Protein AF-A0A9E4BKA6-F1 (afdb_monomer)

Radius of gyration: 15.51 Å; Cα contacts (8 Å, |Δi|>4): 307; chains: 1; bounding box: 35×38×40 Å

Solvent-accessible surface area (backbone atoms only — not comparable to full-atom values): 8370 Å² total; per-residue (Å²): 122,67,51,77,68,40,37,79,37,43,42,48,46,83,58,62,92,55,32,40,30,39,43,33,28,74,32,67,24,52,89,60,26,30,25,51,30,33,34,47,57,47,51,61,54,77,58,71,52,42,75,38,55,30,84,50,47,52,63,56,46,42,73,40,71,58,45,33,52,74,69,38,87,82,57,87,73,65,67,55,42,62,74,48,73,49,56,46,82,33,98,77,62,41,76,38,61,32,34,40,42,66,54,57,44,44,60,76,41,77,47,82,39,58,31,46,32,37,30,30,47,41,55,58,78,54,97,66,78,70,43,68,49,74,51,76,48,65,42,73,95,42,55,77,62,63,73,69,126

Foldseek 3Di:
DWFDKWFQWKQALVLDQFKKKKKFFPAFQDVLQFAKKWKPQQSVAPNPSHIDARVCSLVVVCVWPVSVQCPDPPNPDNVVLQVDKDWTAHPVRGITIIGIHGDGDGGPDMDIDRSSIIITIHDGPDPDDGGMDMDMGGDPVCVVVGPPD

Nearest PDB structures (foldseek):
  7eyw-assembly1_B  TM=7.445E-01  e=1.905E-03  Aspergillus sp.
  7eys-assembly2_A  TM=7.136E-01  e=2.142E-03  Aspergillus sp.
  7eyu-assembly1_A  TM=6.992E-01  e=2.272E-03  Aspergillus sp.
  7eyr-assembly1_D-2  TM=7.038E-01  e=3.854E-03  Aspergillus sp.
  6npb-assembly1_A  TM=4.174E-01  e=1.652E-01  Leisingera caerulea

Secondary str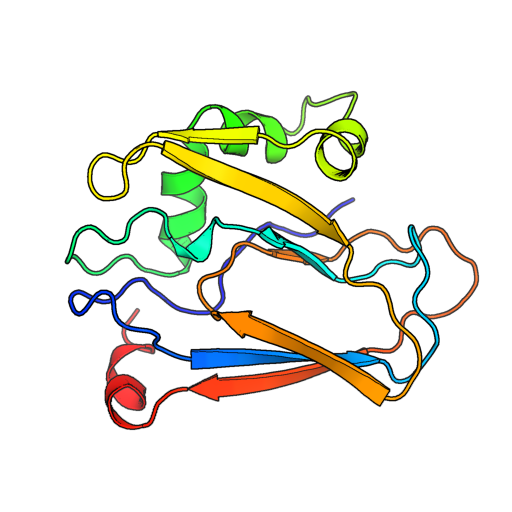ucture (DSSP, 8-state):
-PPPPB-SS-B-TT-S--EEEEEEESS-B-TTB-PEEEEETGGGTT-SSS-B-HHHHHHHHTTSHHHHHHT-TT-S--THHHHS-EEEEETTTEEEEEEEEE--B-TT-EEEEETTS-EEEPPB-SSS---EEEEEEE-GGGHHHHT--

Sequence (149 aa):
MVGPWHVDLPRLPSNCLVGIQVFTFLSDVVAGGGGTLVVAGSHRLLNNGSRVRSKDIRKRLRRLPYFRELMSKESVDRERFLIEPGSAQDPDAGEVPLRVVELCGRPGDVYLTDMRLLHTLAPNATDEPRIMLTHRFVIEEFADSVWIE

Mean predicted aligned error: 3.57 Å

Structure (mmCIF, N/CA/C/O backbone):
data_AF-A0A9E4BKA6-F1
#
_entry.id   AF-A0A9E4BKA6-F1
#
loop_
_atom_site.group_PDB
_atom_site.id
_atom_site.type_symbol
_atom_site.label_atom_id
_atom_site.label_alt_id
_atom_site.label_comp_id
_atom_site.label_asym_id
_atom_site.label_entity_id
_atom_site.label_seq_id
_atom_site.pdbx_PDB_ins_code
_atom_site.Cartn_x
_atom_site.Cartn_y
_atom_site.Cartn_z
_atom_site.occupancy
_atom_site.B_iso_or_equiv
_atom_site.auth_seq_id
_atom_site.auth_comp_id
_atom_site.auth_asym_id
_atom_site.auth_atom_id
_atom_site.pdbx_PDB_model_num
ATOM 1 N N . MET A 1 1 ? 1.200 7.558 16.843 1.00 48.38 1 MET A N 1
ATOM 2 C CA . MET A 1 1 ? 2.265 7.712 15.821 1.00 48.38 1 MET A CA 1
ATOM 3 C C . MET A 1 1 ? 2.010 6.670 14.741 1.00 48.38 1 MET A C 1
ATOM 5 O O . MET A 1 1 ? 1.816 5.521 15.104 1.00 48.38 1 MET A O 1
ATOM 9 N N . VAL A 1 2 ? 1.945 7.049 13.462 1.00 61.94 2 VAL A N 1
ATOM 10 C CA . VAL A 1 2 ? 1.796 6.082 12.355 1.00 61.94 2 VAL A CA 1
ATOM 11 C C . VAL A 1 2 ? 3.116 5.317 12.188 1.00 61.94 2 VAL A C 1
ATOM 13 O O . VAL A 1 2 ? 4.184 5.921 12.333 1.00 61.94 2 VAL A O 1
ATOM 16 N N . GLY A 1 3 ? 3.065 4.014 11.898 1.00 68.38 3 GLY A N 1
ATOM 17 C CA . GLY A 1 3 ? 4.268 3.220 11.617 1.00 68.38 3 GLY A CA 1
ATOM 18 C C . GLY A 1 3 ? 5.067 3.750 10.410 1.00 68.38 3 GLY A C 1
ATOM 19 O O . GLY A 1 3 ? 4.583 4.602 9.650 1.00 68.38 3 GLY A O 1
ATOM 20 N N . PRO A 1 4 ? 6.306 3.279 10.179 1.00 88.56 4 PRO A N 1
ATOM 21 C CA . PRO A 1 4 ? 7.059 3.681 9.000 1.00 88.56 4 PRO A CA 1
ATOM 22 C C . PRO A 1 4 ? 6.407 3.130 7.721 1.00 88.56 4 PRO A C 1
ATOM 24 O O . PRO A 1 4 ? 6.287 1.921 7.543 1.00 88.56 4 PRO A O 1
ATOM 27 N N . TRP A 1 5 ? 6.048 4.027 6.799 1.00 95.50 5 TRP A N 1
ATOM 28 C CA . TRP A 1 5 ? 5.638 3.660 5.440 1.00 95.50 5 TRP A CA 1
ATOM 29 C C . TRP A 1 5 ? 6.696 2.793 4.753 1.00 95.50 5 TRP A C 1
ATOM 31 O O . TRP A 1 5 ? 7.869 3.178 4.717 1.00 95.50 5 TRP A O 1
ATOM 41 N N . HIS A 1 6 ? 6.282 1.664 4.187 1.00 96.62 6 HIS A N 1
ATOM 42 C CA . HIS A 1 6 ? 7.163 0.725 3.497 1.00 96.62 6 HIS A CA 1
ATOM 43 C C . HIS A 1 6 ? 6.417 -0.055 2.407 1.00 96.62 6 HIS A C 1
ATOM 45 O O . HIS A 1 6 ? 5.214 0.108 2.210 1.00 96.62 6 HIS A O 1
ATOM 51 N N . VAL A 1 7 ? 7.176 -0.855 1.666 1.00 96.69 7 VAL A N 1
ATOM 52 C CA . VAL A 1 7 ? 6.688 -1.876 0.736 1.00 96.69 7 VAL A CA 1
ATOM 53 C C . VAL A 1 7 ? 7.365 -3.188 1.112 1.00 96.69 7 VAL A C 1
ATOM 55 O O . VAL A 1 7 ? 8.487 -3.156 1.624 1.00 96.69 7 VAL A O 1
ATOM 58 N N . ASP A 1 8 ? 6.720 -4.318 0.844 1.00 95.12 8 ASP A N 1
ATOM 59 C CA . ASP A 1 8 ? 7.275 -5.622 1.214 1.00 95.12 8 ASP A CA 1
ATOM 60 C C . ASP A 1 8 ? 8.301 -6.117 0.194 1.00 95.12 8 ASP A C 1
ATOM 62 O O . ASP A 1 8 ? 9.337 -6.658 0.573 1.00 95.12 8 ASP A O 1
ATOM 66 N N . LEU A 1 9 ? 8.033 -5.913 -1.102 1.00 95.56 9 LEU A N 1
ATOM 67 C CA . LEU A 1 9 ? 8.871 -6.422 -2.191 1.00 95.56 9 LEU A CA 1
ATOM 68 C C . LEU A 1 9 ? 9.554 -5.313 -3.005 1.00 95.56 9 LEU A C 1
ATOM 70 O O . LEU A 1 9 ? 9.039 -4.190 -3.105 1.00 95.56 9 LEU A O 1
ATOM 74 N N . PRO A 1 10 ? 10.712 -5.618 -3.625 1.00 95.44 10 PRO A N 1
ATOM 75 C CA . PRO A 1 10 ? 11.381 -4.702 -4.539 1.00 95.44 10 PRO A CA 1
ATOM 76 C C . PRO A 1 10 ? 10.571 -4.468 -5.825 1.00 95.44 10 PRO A C 1
ATOM 78 O O . PRO A 1 10 ? 9.640 -5.202 -6.160 1.00 95.44 10 PRO A O 1
ATOM 81 N N . ARG A 1 11 ? 10.971 -3.451 -6.594 1.00 95.06 11 ARG A N 1
ATOM 82 C CA . ARG A 1 11 ? 10.659 -3.393 -8.030 1.00 95.06 11 ARG A CA 1
ATOM 83 C C . ARG A 1 11 ? 11.622 -4.317 -8.764 1.00 95.06 11 ARG A C 1
ATOM 85 O O . ARG A 1 11 ? 12.819 -4.303 -8.464 1.00 95.06 11 ARG A O 1
ATOM 92 N N . LEU A 1 12 ? 11.106 -5.097 -9.707 1.00 94.25 12 LEU A N 1
ATOM 93 C CA . LEU A 1 12 ? 11.896 -5.968 -10.574 1.00 94.25 12 LEU A CA 1
ATOM 94 C C . LEU A 1 12 ? 11.912 -5.416 -12.004 1.00 94.25 12 LEU A C 1
ATOM 96 O O . LEU A 1 12 ? 10.928 -4.796 -12.405 1.00 94.25 12 LEU A O 1
ATOM 100 N N . PRO A 1 13 ? 12.972 -5.687 -12.790 1.00 92.56 13 PRO A N 1
ATOM 101 C CA . PRO A 1 13 ? 13.057 -5.244 -14.182 1.00 92.56 13 PRO A CA 1
ATOM 102 C C . PRO A 1 13 ? 11.886 -5.674 -15.070 1.00 92.56 13 PRO A C 1
ATOM 104 O O . PRO A 1 13 ? 11.534 -4.964 -16.003 1.00 92.56 13 PRO A O 1
ATOM 107 N N . SER A 1 14 ? 11.258 -6.815 -14.770 1.00 88.38 14 SER A N 1
ATOM 108 C CA . SER A 1 14 ? 10.106 -7.317 -15.525 1.00 88.38 14 SER A CA 1
ATOM 109 C C . SER A 1 14 ? 8.880 -6.406 -15.437 1.00 88.38 14 SER A C 1
ATOM 111 O O . SER A 1 14 ? 7.985 -6.525 -16.266 1.00 88.38 14 SER A O 1
ATOM 113 N N . ASN A 1 15 ? 8.798 -5.529 -14.425 1.00 86.19 15 ASN A N 1
ATOM 114 C CA . ASN A 1 15 ? 7.622 -4.716 -14.089 1.00 86.19 15 ASN A CA 1
ATOM 115 C C . ASN A 1 15 ? 6.320 -5.513 -13.840 1.00 86.19 15 ASN A C 1
ATOM 117 O O . ASN A 1 15 ? 5.286 -4.919 -13.523 1.00 86.19 15 ASN A O 1
ATOM 121 N N . CYS A 1 16 ? 6.362 -6.845 -13.900 1.00 88.69 16 CYS A N 1
ATOM 122 C CA . CYS A 1 16 ? 5.234 -7.732 -13.648 1.00 88.69 16 CYS A CA 1
ATOM 123 C C . CYS A 1 16 ? 4.789 -7.689 -12.180 1.00 88.69 16 CYS A C 1
ATOM 125 O O . CYS A 1 16 ? 5.524 -7.242 -11.291 1.00 88.69 16 CYS A O 1
ATOM 127 N N . LEU A 1 17 ? 3.575 -8.182 -11.920 1.00 91.94 17 LEU A N 1
ATOM 128 C CA . LEU A 1 17 ? 3.159 -8.550 -10.569 1.00 91.94 17 LEU A CA 1
ATOM 129 C C . LEU A 1 17 ? 4.148 -9.586 -10.022 1.00 91.94 17 LEU A C 1
ATOM 131 O O . LEU A 1 17 ? 4.511 -10.517 -10.730 1.00 91.94 17 LEU A O 1
ATOM 135 N N . VAL A 1 18 ? 4.589 -9.399 -8.779 1.00 93.38 18 VAL A N 1
ATOM 136 C CA . VAL A 1 18 ? 5.629 -10.238 -8.156 1.00 93.38 18 VAL A CA 1
ATOM 137 C C . VAL A 1 18 ? 5.070 -11.064 -6.998 1.00 93.38 18 VAL A C 1
ATOM 139 O O . VAL A 1 18 ? 5.532 -12.165 -6.714 1.00 93.38 18 VAL A O 1
ATOM 142 N N . GLY A 1 19 ? 4.042 -10.542 -6.338 1.00 95.69 19 GLY A N 1
ATOM 143 C CA . GLY A 1 19 ? 3.372 -11.215 -5.244 1.00 95.69 19 GLY A CA 1
ATOM 144 C C . GLY A 1 19 ? 2.162 -10.434 -4.763 1.00 95.69 19 GLY A C 1
ATOM 145 O O . GLY A 1 19 ? 2.027 -9.233 -5.023 1.00 95.69 19 GLY A O 1
ATOM 146 N N . ILE A 1 20 ? 1.292 -11.134 -4.047 1.00 97.44 20 ILE A N 1
ATOM 147 C CA . ILE A 1 20 ? 0.080 -10.602 -3.435 1.00 97.44 20 ILE A CA 1
ATOM 148 C C . ILE A 1 20 ? 0.173 -10.774 -1.923 1.00 97.44 20 ILE A C 1
ATOM 150 O O . ILE A 1 20 ? 0.478 -11.853 -1.415 1.00 97.44 20 ILE A O 1
ATOM 154 N N . GLN A 1 21 ? -0.135 -9.705 -1.200 1.00 97.75 21 GLN A N 1
ATOM 155 C CA . GLN A 1 21 ? -0.424 -9.760 0.222 1.00 97.75 21 GLN A CA 1
ATOM 156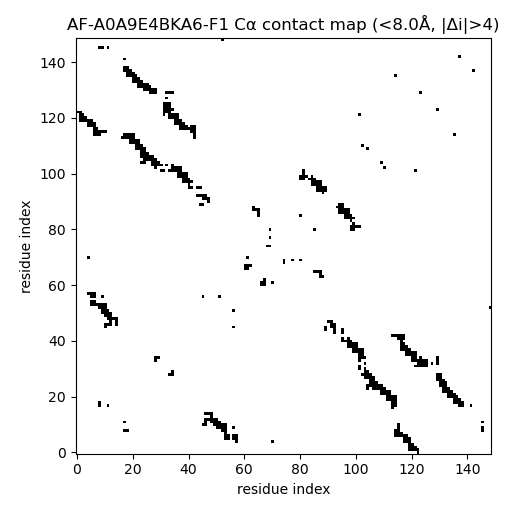 C C . GLN A 1 21 ? -1.934 -9.813 0.422 1.00 97.75 21 GLN A C 1
ATOM 158 O O . GLN A 1 21 ? -2.687 -9.018 -0.141 1.00 97.75 21 GLN A O 1
ATOM 163 N N . VAL A 1 22 ? -2.352 -10.764 1.240 1.00 98.25 22 VAL A N 1
ATOM 164 C CA . VAL A 1 22 ? -3.710 -10.911 1.737 1.00 98.25 22 VAL A CA 1
ATOM 165 C C . VAL A 1 22 ? -3.792 -10.209 3.081 1.00 98.25 22 VAL A C 1
ATOM 167 O O . VAL A 1 22 ? -2.981 -10.486 3.966 1.00 98.25 22 VAL A O 1
ATOM 170 N N . PHE A 1 23 ? -4.785 -9.344 3.243 1.00 98.12 23 PHE A N 1
ATOM 171 C CA . PHE A 1 23 ? -5.224 -8.841 4.540 1.00 98.12 23 PHE A CA 1
ATOM 172 C C . PHE A 1 23 ? -6.644 -9.343 4.787 1.00 98.12 23 PHE A C 1
ATOM 174 O O . PHE A 1 23 ? -7.524 -9.135 3.955 1.00 98.12 23 PHE A O 1
ATOM 181 N N . THR A 1 24 ? -6.866 -9.992 5.924 1.00 98.31 24 THR A N 1
ATOM 182 C CA . THR A 1 24 ? -8.199 -10.403 6.375 1.00 98.31 24 THR A CA 1
ATOM 183 C C . THR A 1 24 ? -8.391 -10.058 7.846 1.00 98.31 24 THR A C 1
ATOM 185 O O . THR A 1 24 ? -7.437 -9.732 8.561 1.00 98.31 24 THR A O 1
ATOM 188 N N . PHE A 1 25 ? -9.637 -10.097 8.290 1.00 98.31 25 PHE A N 1
ATOM 189 C CA . PHE A 1 25 ? -10.068 -9.606 9.587 1.00 98.31 25 PHE A CA 1
ATOM 190 C C . PHE A 1 25 ? -10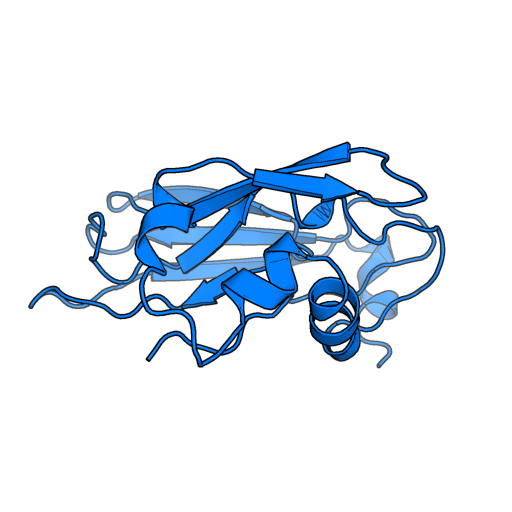.537 -10.781 10.442 1.00 98.31 25 PHE A C 1
ATOM 192 O O . PHE A 1 25 ? -11.250 -11.661 9.960 1.00 98.31 25 PHE A O 1
ATOM 199 N N . LEU A 1 26 ? -10.108 -10.803 11.703 1.00 97.75 26 LEU A N 1
ATOM 200 C CA . LEU A 1 26 ? -10.567 -11.765 12.712 1.00 97.75 26 LEU A CA 1
ATOM 201 C C . LEU A 1 26 ? -11.505 -11.104 13.737 1.00 97.75 26 LEU A C 1
ATOM 203 O O . LEU A 1 26 ? -12.207 -11.801 14.461 1.00 97.75 26 LEU A O 1
ATOM 207 N N . SER A 1 27 ? -11.535 -9.772 13.766 1.00 96.38 27 SER A N 1
ATOM 208 C CA . SER A 1 27 ? -12.499 -8.926 14.471 1.00 96.38 27 SER A CA 1
ATOM 209 C C . SER A 1 27 ? -12.992 -7.824 13.528 1.00 96.38 27 SER A C 1
ATOM 211 O O . SER A 1 27 ? -12.381 -7.593 12.483 1.00 96.38 27 SER A O 1
ATOM 213 N N . ASP A 1 28 ? -14.079 -7.135 13.876 1.00 97.62 28 ASP A N 1
ATOM 214 C CA . ASP A 1 28 ? -14.477 -5.931 13.145 1.00 97.62 28 ASP A CA 1
ATOM 215 C C . ASP A 1 28 ? -13.375 -4.863 13.234 1.00 97.62 28 ASP A C 1
ATOM 217 O O . ASP A 1 28 ? -12.814 -4.608 14.301 1.00 97.62 28 ASP A O 1
ATOM 221 N N . VAL A 1 29 ? -13.066 -4.231 12.102 1.00 97.38 29 VAL A N 1
ATOM 222 C CA . VAL A 1 29 ? -12.155 -3.085 12.013 1.00 97.38 29 VAL A CA 1
ATOM 223 C C . VAL A 1 29 ? -12.894 -1.962 11.306 1.00 97.38 29 VAL A C 1
ATOM 225 O O . VAL A 1 29 ? -13.099 -1.991 10.091 1.00 97.38 29 VAL A O 1
ATOM 228 N N . VAL A 1 30 ? -13.322 -0.982 12.095 1.00 97.00 30 VAL A N 1
ATOM 229 C CA . VAL A 1 30 ? -13.998 0.233 11.628 1.00 97.00 30 VAL A CA 1
ATOM 230 C C . VAL A 1 30 ? -12.983 1.304 11.223 1.00 97.00 30 VAL A C 1
ATOM 232 O O . VAL A 1 30 ? -11.798 1.189 11.528 1.00 97.00 30 VAL A O 1
ATOM 235 N N . ALA A 1 31 ? -13.447 2.367 10.564 1.00 95.75 31 ALA A N 1
ATOM 236 C CA . ALA A 1 31 ? -12.614 3.539 10.298 1.00 95.75 31 ALA A CA 1
ATOM 237 C C . ALA A 1 31 ? -12.094 4.143 11.617 1.00 95.75 31 ALA A C 1
ATOM 239 O O . ALA A 1 31 ? -12.853 4.292 12.575 1.00 95.75 31 ALA A O 1
ATOM 240 N N . GLY A 1 32 ? -10.800 4.456 11.674 1.00 94.69 32 GLY A N 1
ATOM 241 C CA . GLY A 1 32 ? -10.089 4.841 12.897 1.00 94.69 32 GLY A CA 1
ATOM 242 C C . GLY A 1 32 ? -9.752 3.668 13.831 1.00 94.69 32 GLY A C 1
ATOM 243 O O . GLY A 1 32 ? -9.098 3.868 14.856 1.00 94.69 32 GLY A O 1
ATOM 244 N N . GLY A 1 33 ? -10.157 2.444 13.481 1.00 95.94 33 GLY A N 1
ATOM 245 C CA . GLY A 1 33 ? -9.933 1.208 14.236 1.00 95.94 33 GLY A CA 1
ATOM 246 C C . GLY A 1 33 ? -8.531 0.618 14.089 1.00 95.94 33 GLY A C 1
ATOM 247 O O . GLY A 1 33 ? -8.275 -0.496 14.542 1.00 95.94 33 GLY A O 1
ATOM 248 N N . GLY A 1 34 ? -7.600 1.325 13.445 1.00 94.88 34 GLY A N 1
ATOM 249 C CA . GLY A 1 34 ? -6.219 0.867 13.317 1.00 94.88 34 GLY A CA 1
ATOM 250 C C . GLY A 1 34 ? -6.012 -0.125 12.176 1.00 94.88 34 GLY A C 1
ATOM 251 O O . GLY A 1 34 ? -5.094 -0.953 12.237 1.00 94.88 34 GLY A O 1
ATOM 252 N N . GLY A 1 35 ? -6.853 -0.068 11.141 1.00 96.12 35 GLY A N 1
ATOM 253 C CA . GLY A 1 35 ? -6.666 -0.845 9.922 1.00 96.12 35 GLY A CA 1
ATOM 254 C C . GLY A 1 35 ? -5.312 -0.552 9.269 1.00 96.12 35 GLY A C 1
ATOM 255 O O . GLY A 1 35 ? -4.661 0.462 9.527 1.00 96.12 35 GLY A O 1
ATOM 256 N N . THR A 1 36 ? -4.830 -1.446 8.405 1.00 97.00 36 THR A N 1
ATOM 257 C CA . THR A 1 36 ? -3.631 -1.125 7.612 1.00 97.00 36 THR A CA 1
ATOM 258 C C . THR A 1 36 ? -3.952 0.073 6.714 1.00 97.00 36 THR A C 1
ATOM 260 O O . THR A 1 36 ? -4.941 0.042 5.988 1.00 97.00 36 THR A O 1
ATOM 263 N N . LEU A 1 37 ? -3.121 1.116 6.730 1.00 97.38 37 LEU A N 1
ATOM 264 C CA . LEU A 1 37 ? -3.194 2.199 5.753 1.00 97.38 37 LEU A CA 1
ATOM 265 C C . LEU A 1 37 ? -2.425 1.792 4.507 1.00 97.38 37 LEU A C 1
ATOM 267 O O . LEU A 1 37 ? -1.247 1.444 4.589 1.00 97.38 37 LEU A O 1
ATOM 271 N N . VAL A 1 38 ? -3.057 1.904 3.349 1.00 98.25 38 VAL A N 1
ATOM 272 C CA . VAL A 1 38 ? -2.425 1.690 2.047 1.00 98.25 38 VAL A CA 1
ATOM 273 C C . VAL A 1 38 ? -2.530 2.950 1.200 1.00 98.25 38 VAL A C 1
ATOM 275 O O . VAL A 1 38 ? -3.487 3.709 1.324 1.00 98.25 38 VAL A O 1
ATOM 278 N N . VAL A 1 39 ? -1.569 3.174 0.304 1.00 98.38 39 VAL A N 1
ATOM 279 C CA . VAL A 1 39 ? -1.698 4.184 -0.753 1.00 98.38 39 VAL A CA 1
ATOM 280 C C . VAL A 1 39 ? -2.073 3.479 -2.047 1.00 98.38 39 VAL A C 1
ATOM 282 O O . VAL A 1 39 ? -1.199 2.992 -2.772 1.00 98.38 39 VAL A O 1
ATOM 285 N N . ALA A 1 40 ? -3.372 3.413 -2.337 1.00 98.19 40 ALA A N 1
ATOM 286 C CA . ALA A 1 40 ? -3.891 2.877 -3.590 1.00 98.19 40 ALA A CA 1
ATOM 287 C C . ALA A 1 40 ? -3.195 3.554 -4.784 1.00 98.19 40 ALA A C 1
ATOM 289 O O . ALA A 1 40 ? -2.908 4.748 -4.749 1.00 98.19 40 ALA A O 1
ATOM 290 N N . GLY A 1 41 ? -2.855 2.771 -5.811 1.00 97.69 41 GLY A N 1
ATOM 291 C CA . GLY A 1 41 ? -2.112 3.239 -6.990 1.00 97.69 41 GLY A CA 1
ATOM 292 C C . GLY A 1 41 ? -0.584 3.283 -6.843 1.00 97.69 41 GLY A C 1
ATOM 293 O O . GLY A 1 41 ? 0.114 3.141 -7.842 1.00 97.69 41 GLY A O 1
ATOM 294 N N . SER A 1 42 ? -0.024 3.361 -5.628 1.00 98.00 42 SER A N 1
ATOM 295 C CA . SER A 1 42 ? 1.435 3.527 -5.429 1.00 98.00 42 SER A CA 1
ATOM 296 C C . SER A 1 42 ? 2.315 2.390 -5.980 1.00 98.00 42 SER A C 1
ATOM 298 O O . SER A 1 42 ? 3.479 2.612 -6.313 1.00 98.00 42 SER A O 1
ATOM 300 N N . HIS A 1 43 ? 1.771 1.179 -6.129 1.00 96.81 43 HIS A N 1
ATOM 301 C CA . HIS A 1 43 ? 2.451 0.034 -6.750 1.00 96.81 43 HIS A CA 1
ATOM 302 C C . HIS A 1 43 ? 2.763 0.254 -8.244 1.00 96.81 43 HIS A C 1
ATOM 304 O O . HIS A 1 43 ? 3.642 -0.412 -8.786 1.00 96.81 43 HIS A O 1
ATOM 310 N N . ARG A 1 44 ? 2.085 1.209 -8.899 1.00 96.38 44 ARG A N 1
ATOM 311 C CA . ARG A 1 44 ? 2.285 1.566 -10.314 1.00 96.38 44 ARG A CA 1
ATOM 312 C C . ARG A 1 44 ? 3.486 2.489 -10.539 1.00 96.38 44 ARG A C 1
ATOM 314 O O . ARG A 1 44 ? 3.980 2.555 -11.657 1.00 96.38 44 ARG A O 1
ATOM 321 N N . LEU A 1 45 ? 3.960 3.157 -9.488 1.00 96.88 45 LEU A N 1
ATOM 322 C CA . LEU A 1 45 ? 5.103 4.068 -9.534 1.00 96.88 45 LEU A CA 1
ATOM 323 C C . LEU A 1 45 ? 6.434 3.310 -9.505 1.00 96.88 45 LEU A C 1
ATOM 325 O O . LEU A 1 45 ? 6.548 2.248 -8.874 1.00 96.88 45 LEU A O 1
ATOM 329 N N . LEU A 1 46 ? 7.464 3.931 -10.084 1.00 95.69 46 LEU A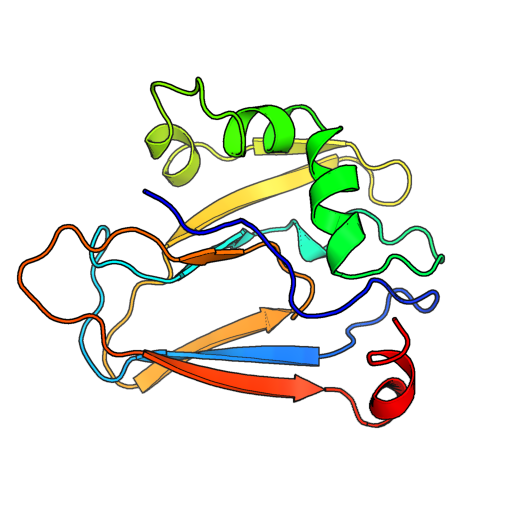 N 1
ATOM 330 C CA . LEU A 1 46 ? 8.852 3.462 -10.115 1.00 95.69 46 LEU A CA 1
ATOM 331 C C . LEU A 1 46 ? 9.045 2.121 -10.850 1.00 95.69 46 LEU A C 1
ATOM 333 O O . LEU A 1 46 ? 10.023 1.420 -10.590 1.00 95.69 46 LEU A O 1
ATOM 337 N N . ASN A 1 47 ? 8.129 1.760 -11.752 1.00 93.00 47 ASN A N 1
ATOM 338 C CA . ASN A 1 47 ? 8.221 0.573 -12.610 1.00 93.00 47 ASN A CA 1
ATOM 339 C C . ASN A 1 47 ? 8.998 0.897 -13.897 1.00 93.00 47 ASN A C 1
ATOM 341 O O . ASN A 1 47 ? 8.496 0.752 -15.007 1.00 93.00 47 ASN A O 1
ATOM 345 N N . ASN A 1 48 ? 10.236 1.362 -13.747 1.00 90.56 48 ASN A N 1
ATOM 346 C CA . ASN A 1 48 ? 11.061 1.870 -14.849 1.00 90.56 48 ASN A CA 1
ATOM 347 C C . ASN A 1 48 ? 11.916 0.787 -15.537 1.00 90.56 48 ASN A C 1
ATOM 349 O O . ASN A 1 48 ? 12.958 1.084 -16.120 1.00 90.56 48 ASN A O 1
ATOM 353 N N . GLY A 1 49 ? 11.555 -0.490 -15.373 1.00 91.69 49 GLY A N 1
ATOM 354 C CA . GLY A 1 49 ? 12.318 -1.614 -15.918 1.00 91.69 49 GLY A CA 1
ATOM 355 C C . GLY A 1 49 ? 13.660 -1.859 -15.219 1.00 91.69 49 GLY A C 1
ATOM 356 O O . GLY A 1 49 ? 14.467 -2.655 -15.691 1.00 91.69 49 GLY A O 1
ATOM 357 N N . SER A 1 50 ? 13.919 -1.212 -14.077 1.00 92.62 50 SER A N 1
ATOM 358 C CA . SER A 1 50 ? 15.118 -1.438 -13.263 1.00 92.62 50 SER A CA 1
ATOM 359 C C . SER A 1 50 ? 14.775 -2.007 -11.888 1.00 92.62 50 SER A C 1
ATOM 361 O O . SER A 1 50 ? 13.684 -1.797 -11.351 1.00 92.62 50 SER A O 1
ATOM 363 N N . ARG A 1 51 ? 15.732 -2.714 -11.275 1.00 94.19 51 ARG A N 1
ATOM 364 C CA . ARG A 1 51 ? 15.575 -3.152 -9.886 1.00 94.19 51 ARG A CA 1
ATOM 365 C C . ARG A 1 51 ? 15.600 -1.947 -8.947 1.00 94.19 51 ARG A C 1
ATOM 367 O O . ARG A 1 51 ? 16.521 -1.129 -8.975 1.00 94.19 51 ARG A O 1
ATOM 374 N N . VAL A 1 52 ? 14.644 -1.914 -8.023 1.00 95.12 52 VAL A N 1
ATOM 375 C CA . VAL A 1 52 ? 14.660 -0.997 -6.880 1.00 95.12 52 VAL A CA 1
ATOM 376 C C . VAL A 1 52 ? 14.434 -1.790 -5.605 1.00 95.12 52 VAL A C 1
ATOM 378 O O . VAL A 1 52 ? 13.378 -2.392 -5.440 1.00 95.12 52 VAL A O 1
ATOM 381 N N . ARG A 1 53 ? 15.405 -1.771 -4.688 1.00 94.62 53 ARG A N 1
ATOM 382 C CA . ARG A 1 53 ? 15.285 -2.448 -3.389 1.00 94.62 53 ARG A CA 1
ATOM 383 C C . ARG A 1 53 ? 14.106 -1.895 -2.591 1.00 94.62 53 ARG A C 1
ATOM 385 O O . ARG A 1 53 ? 13.886 -0.682 -2.587 1.00 94.62 53 ARG A O 1
ATOM 392 N N . SER A 1 54 ? 13.416 -2.766 -1.857 1.00 93.81 54 SER A N 1
ATOM 393 C CA . SER A 1 54 ? 12.302 -2.431 -0.949 1.00 93.81 54 SER A CA 1
ATOM 394 C C . SER A 1 54 ? 12.622 -1.222 -0.058 1.00 93.81 54 SER A C 1
ATOM 396 O O . SER A 1 54 ? 11.894 -0.225 -0.049 1.00 93.81 54 SER A O 1
ATOM 398 N N . LYS A 1 55 ? 13.789 -1.244 0.597 1.00 92.25 55 LYS A N 1
ATOM 399 C CA . LYS A 1 55 ? 14.261 -0.174 1.489 1.00 92.25 55 LYS A CA 1
ATOM 400 C C . LYS A 1 55 ? 14.495 1.178 0.801 1.00 92.25 55 LYS A C 1
ATOM 402 O O . LYS A 1 55 ? 14.363 2.224 1.438 1.00 92.25 55 LYS A O 1
ATOM 407 N N . ASP A 1 56 ? 14.798 1.181 -0.498 1.00 95.62 56 ASP A N 1
ATOM 408 C CA . ASP A 1 56 ? 15.062 2.401 -1.268 1.00 95.62 56 ASP A CA 1
ATOM 409 C C . ASP A 1 56 ? 13.788 3.016 -1.858 1.00 95.62 56 ASP A C 1
ATOM 411 O O . ASP A 1 56 ? 13.759 4.217 -2.148 1.00 95.62 56 ASP A O 1
ATOM 415 N N . ILE A 1 57 ? 12.716 2.233 -2.007 1.00 95.81 57 ILE A N 1
ATOM 416 C CA . ILE A 1 57 ? 11.456 2.685 -2.615 1.00 95.81 57 ILE A CA 1
ATOM 417 C C . ILE A 1 57 ? 10.859 3.842 -1.823 1.00 95.81 57 ILE A C 1
ATOM 419 O O . ILE A 1 57 ? 10.544 4.878 -2.406 1.00 95.81 57 ILE A O 1
ATOM 423 N N . ARG A 1 58 ? 10.808 3.745 -0.489 1.00 95.19 58 ARG A N 1
ATOM 424 C CA . ARG A 1 58 ? 10.342 4.849 0.366 1.00 95.19 58 ARG A CA 1
ATOM 425 C C . ARG A 1 58 ? 11.139 6.134 0.119 1.00 95.19 58 ARG A C 1
ATOM 427 O O . ARG A 1 58 ? 10.560 7.216 0.026 1.00 95.19 58 ARG A O 1
ATOM 434 N N . LYS A 1 59 ? 12.469 6.032 0.006 1.00 94.94 59 LYS A N 1
ATOM 435 C CA . LYS A 1 59 ? 13.355 7.183 -0.238 1.00 94.94 59 LYS A CA 1
ATOM 436 C C . LYS A 1 59 ? 13.093 7.812 -1.606 1.00 94.94 59 LYS A C 1
ATOM 438 O O . LYS A 1 59 ? 13.104 9.036 -1.709 1.00 94.94 59 LYS A O 1
ATOM 443 N N . ARG A 1 60 ? 12.853 6.998 -2.638 1.00 96.56 60 ARG A N 1
ATOM 444 C CA . ARG A 1 60 ? 12.517 7.481 -3.986 1.00 96.56 60 ARG A CA 1
ATOM 445 C C . ARG A 1 60 ? 11.134 8.126 -4.022 1.00 96.56 60 ARG A C 1
ATOM 447 O O . ARG A 1 60 ? 11.030 9.251 -4.496 1.00 96.56 60 ARG A O 1
ATOM 454 N N . LEU A 1 61 ? 10.119 7.489 -3.435 1.00 96.94 61 LEU A N 1
ATOM 455 C CA . LEU A 1 61 ? 8.764 8.042 -3.345 1.00 96.94 61 LEU A CA 1
ATOM 456 C C . LEU A 1 61 ? 8.754 9.394 -2.631 1.00 96.94 61 LEU A C 1
ATOM 458 O O . LEU A 1 61 ? 8.149 10.327 -3.135 1.00 96.94 61 LEU A O 1
ATOM 462 N N . ARG A 1 62 ? 9.508 9.564 -1.534 1.00 95.62 62 ARG A N 1
ATOM 463 C CA . ARG A 1 62 ? 9.644 10.853 -0.820 1.00 95.62 62 ARG A CA 1
ATOM 464 C C . ARG A 1 62 ? 10.148 12.028 -1.667 1.00 95.62 62 ARG A C 1
ATOM 466 O O . ARG A 1 62 ? 10.101 13.157 -1.185 1.00 95.62 62 ARG A O 1
ATOM 473 N N . ARG A 1 63 ? 10.675 11.793 -2.871 1.00 95.56 63 ARG A N 1
ATOM 474 C CA . ARG A 1 63 ? 11.060 12.863 -3.806 1.00 95.56 63 ARG A CA 1
ATOM 475 C C . ARG A 1 63 ? 9.860 13.432 -4.561 1.00 95.56 63 ARG A C 1
ATOM 477 O O . ARG A 1 63 ? 9.932 14.558 -5.035 1.00 95.56 63 ARG A O 1
ATOM 484 N N . LEU A 1 64 ? 8.771 12.674 -4.651 1.00 95.88 64 LEU A N 1
ATOM 485 C CA . LEU A 1 64 ? 7.530 13.090 -5.287 1.00 95.88 64 LEU A CA 1
ATOM 486 C C . LEU A 1 64 ? 6.723 13.970 -4.310 1.00 95.88 64 LEU A C 1
ATOM 488 O O . LEU A 1 64 ? 6.626 13.609 -3.130 1.00 95.88 64 LEU A O 1
ATOM 492 N N . PRO A 1 65 ? 6.128 15.094 -4.761 1.00 95.50 65 PRO A N 1
ATOM 493 C CA . PRO A 1 65 ? 5.452 16.053 -3.882 1.00 95.50 65 PRO A CA 1
ATOM 494 C C . PRO A 1 65 ? 4.412 15.427 -2.946 1.00 95.50 65 PRO A C 1
ATOM 496 O O . PRO A 1 65 ? 4.497 15.642 -1.738 1.00 95.50 65 PRO A O 1
ATOM 499 N N . TYR A 1 66 ? 3.524 14.581 -3.482 1.00 95.94 66 TYR A N 1
ATOM 500 C CA . TYR A 1 66 ? 2.475 13.898 -2.719 1.00 95.94 66 TYR A CA 1
ATOM 501 C C . TYR A 1 66 ? 3.036 13.098 -1.532 1.00 95.94 66 TYR A C 1
ATOM 503 O O . TYR A 1 66 ? 2.634 13.276 -0.384 1.00 95.94 66 TYR A O 1
ATOM 511 N N . PHE A 1 67 ? 4.031 12.240 -1.775 1.00 95.75 67 PHE A N 1
ATOM 512 C CA . PHE A 1 67 ? 4.603 11.387 -0.728 1.00 95.75 67 PHE A CA 1
ATOM 513 C C . PHE A 1 67 ? 5.535 12.146 0.216 1.00 95.75 67 PHE A C 1
ATOM 515 O O . PHE A 1 67 ? 5.661 11.770 1.382 1.00 95.75 67 PHE A O 1
ATOM 522 N N . ARG A 1 68 ? 6.207 13.200 -0.265 1.00 94.56 68 ARG A N 1
ATOM 523 C CA . ARG A 1 68 ? 6.997 14.096 0.588 1.00 94.56 68 ARG A CA 1
ATOM 524 C C . ARG A 1 68 ? 6.121 14.691 1.683 1.00 94.56 68 ARG A C 1
ATOM 526 O O . ARG A 1 68 ? 6.540 14.726 2.836 1.00 94.56 68 ARG A O 1
ATOM 533 N N . GLU A 1 69 ? 4.925 15.123 1.312 1.00 94.06 69 GLU A N 1
ATOM 534 C CA . GLU A 1 69 ? 3.955 15.707 2.222 1.00 94.06 69 GLU A CA 1
ATOM 535 C C . GLU A 1 69 ? 3.311 14.655 3.132 1.00 94.06 69 GLU A C 1
ATOM 537 O O . GLU A 1 69 ? 3.382 14.794 4.353 1.00 94.06 69 GLU A O 1
ATOM 542 N N . LEU A 1 70 ? 2.817 13.546 2.563 1.00 93.62 70 LEU A N 1
ATOM 543 C CA . LEU A 1 70 ? 2.243 12.417 3.310 1.00 93.62 70 LEU A CA 1
ATOM 544 C C . LEU A 1 70 ? 3.187 11.894 4.409 1.00 93.62 70 LEU A C 1
ATOM 546 O O . LEU A 1 70 ? 2.763 11.536 5.509 1.00 93.62 70 LEU A O 1
ATOM 550 N N . MET A 1 71 ? 4.489 11.835 4.112 1.00 92.62 71 MET A N 1
ATOM 551 C CA . MET A 1 71 ? 5.515 11.330 5.029 1.00 92.62 71 MET A CA 1
ATOM 552 C C . MET A 1 71 ? 6.229 12.428 5.827 1.00 92.62 71 MET A C 1
ATOM 554 O O . MET A 1 71 ? 7.154 12.110 6.585 1.00 92.62 71 MET A O 1
ATOM 558 N N . SER A 1 72 ? 5.858 13.700 5.654 1.00 90.56 72 SER A N 1
ATOM 559 C CA . SER A 1 72 ? 6.443 14.804 6.417 1.00 90.56 72 SER A CA 1
ATOM 560 C C . SER A 1 72 ? 6.075 14.659 7.885 1.00 90.56 72 SER A C 1
ATOM 562 O O . SER A 1 72 ? 4.940 14.314 8.198 1.00 90.56 72 SER A O 1
ATOM 564 N N . LYS A 1 73 ? 7.010 14.935 8.803 1.00 86.06 73 LYS A N 1
ATOM 565 C CA . LYS A 1 73 ? 6.718 14.977 10.247 1.00 86.06 73 LYS A CA 1
ATOM 566 C C . LYS A 1 73 ? 5.911 16.217 10.639 1.00 86.06 73 LYS A C 1
A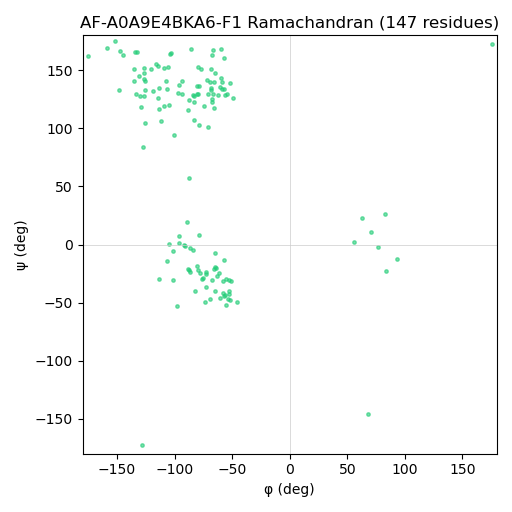TOM 568 O O . LYS A 1 73 ? 5.165 16.143 11.606 1.00 86.06 73 LYS A O 1
ATOM 573 N N . GLU A 1 74 ? 6.021 17.280 9.851 1.00 85.19 74 GLU A N 1
ATOM 574 C CA . GLU A 1 74 ? 5.452 18.613 10.094 1.00 85.19 74 GLU A CA 1
ATOM 575 C C . GLU A 1 74 ? 4.010 18.757 9.587 1.00 85.19 74 GLU A C 1
ATOM 577 O O . GLU A 1 74 ? 3.397 19.804 9.758 1.00 85.19 74 GLU A O 1
ATOM 582 N N . SER A 1 75 ? 3.455 17.721 8.950 1.00 80.50 75 SER A N 1
ATOM 583 C CA . SER A 1 75 ? 2.068 17.748 8.485 1.00 80.50 75 SER A CA 1
ATOM 584 C C . SER A 1 75 ? 1.108 17.810 9.678 1.00 80.50 75 SER A C 1
ATOM 586 O O . SER A 1 75 ? 1.079 16.890 10.505 1.00 80.50 75 SER A O 1
ATOM 588 N N . VAL A 1 76 ? 0.348 18.907 9.745 1.00 78.00 76 VAL A N 1
ATOM 589 C CA . VAL A 1 76 ? -0.668 19.187 10.775 1.00 78.00 76 VAL A CA 1
ATOM 590 C C . VAL A 1 76 ? -2.043 18.613 10.428 1.00 78.00 76 VAL A C 1
ATOM 592 O O . VAL A 1 76 ? -2.831 18.355 11.327 1.00 78.00 76 VAL A O 1
ATOM 595 N N . ASP A 1 77 ? -2.298 18.349 9.147 1.00 86.50 77 ASP A N 1
ATOM 596 C CA . ASP A 1 77 ? -3.546 17.784 8.630 1.00 86.50 77 ASP A CA 1
ATOM 597 C C . ASP A 1 77 ? -3.225 16.558 7.766 1.00 86.50 77 ASP A C 1
ATOM 599 O O . ASP A 1 77 ? -3.028 16.643 6.552 1.00 86.50 77 ASP A O 1
ATOM 603 N N . ARG A 1 78 ? -3.064 15.406 8.425 1.00 85.69 78 ARG A N 1
ATOM 604 C CA . ARG A 1 78 ? -2.843 14.128 7.731 1.00 85.69 78 ARG A CA 1
ATOM 605 C C . ARG A 1 78 ? -4.145 13.441 7.342 1.00 85.69 78 ARG A C 1
ATOM 607 O O . ARG A 1 78 ? -4.127 12.619 6.429 1.00 85.69 78 ARG A O 1
ATOM 614 N N . GLU A 1 79 ? -5.241 13.743 8.028 1.00 87.88 79 GLU A N 1
ATOM 615 C CA . GLU A 1 79 ? -6.529 13.080 7.815 1.00 87.88 79 GLU A CA 1
ATOM 616 C C . GLU A 1 79 ? -7.114 13.410 6.447 1.00 87.88 79 GLU A C 1
ATOM 618 O O . GLU A 1 79 ? -7.706 12.529 5.825 1.00 87.88 79 GLU A O 1
ATOM 623 N N . ARG A 1 80 ? -6.839 14.604 5.902 1.00 92.81 80 ARG A N 1
ATOM 624 C CA . ARG A 1 80 ? -7.249 14.943 4.533 1.00 92.81 80 ARG A CA 1
ATOM 625 C C . ARG A 1 80 ? -6.835 13.902 3.490 1.00 92.81 80 ARG A C 1
ATOM 627 O O . ARG A 1 80 ? -7.574 13.694 2.541 1.00 92.81 80 ARG A O 1
ATOM 634 N N . PHE A 1 81 ? -5.716 13.188 3.666 1.00 93.88 81 PHE A N 1
ATOM 635 C CA . PHE A 1 81 ? -5.267 12.171 2.703 1.00 93.88 81 PHE A CA 1
ATOM 636 C C . PHE A 1 81 ? -6.210 10.956 2.613 1.00 93.88 81 PHE A C 1
ATOM 638 O O . PHE A 1 81 ? -6.171 10.230 1.618 1.00 93.88 81 PHE A O 1
ATOM 645 N N . LEU A 1 82 ? -7.038 10.718 3.639 1.00 93.00 82 LEU A N 1
ATOM 646 C CA . LEU A 1 82 ? -8.092 9.695 3.631 1.00 93.00 82 LEU A CA 1
ATOM 647 C C . LEU A 1 82 ? -9.328 10.149 2.836 1.00 93.00 82 LEU A C 1
ATOM 649 O O . LEU A 1 82 ? -10.090 9.321 2.335 1.00 93.00 82 LEU A O 1
ATOM 653 N N . ILE A 1 83 ? -9.525 11.462 2.708 1.00 93.69 83 ILE A N 1
ATOM 654 C CA . ILE A 1 83 ? -10.704 12.076 2.090 1.00 93.69 83 ILE A CA 1
ATOM 655 C C . ILE A 1 83 ? -10.397 12.439 0.635 1.00 93.69 83 ILE A C 1
ATOM 657 O O . ILE A 1 83 ? -11.109 12.025 -0.285 1.00 93.69 83 ILE A O 1
ATOM 661 N N . GLU A 1 84 ? -9.309 13.176 0.436 1.00 94.56 84 GLU A N 1
ATOM 662 C CA . GLU A 1 84 ? -8.904 13.789 -0.819 1.00 94.56 84 GLU A CA 1
ATOM 663 C C . GLU A 1 84 ? -8.057 12.822 -1.660 1.00 94.56 84 GLU A C 1
ATOM 665 O O . GLU A 1 84 ? -7.026 12.320 -1.195 1.00 94.56 84 GLU A O 1
ATOM 670 N N . PRO A 1 85 ? -8.450 12.542 -2.916 1.00 94.56 85 PRO A N 1
ATOM 671 C CA . PRO A 1 85 ? -7.567 11.859 -3.847 1.00 94.56 85 PRO A CA 1
ATOM 672 C C . PRO A 1 85 ? -6.398 12.777 -4.226 1.00 94.56 85 PRO A C 1
ATOM 674 O O . PRO A 1 85 ? -6.531 13.997 -4.285 1.00 94.56 85 PRO A O 1
ATOM 677 N N . GLY A 1 86 ? -5.258 12.178 -4.545 1.00 96.50 86 GLY A N 1
ATOM 678 C CA . GLY A 1 86 ? -4.110 12.882 -5.103 1.00 96.50 86 GLY A CA 1
ATOM 679 C C . GLY A 1 86 ? -3.598 12.213 -6.368 1.00 96.50 86 GLY A C 1
ATOM 680 O O . GLY A 1 86 ? -4.175 11.251 -6.877 1.00 96.50 8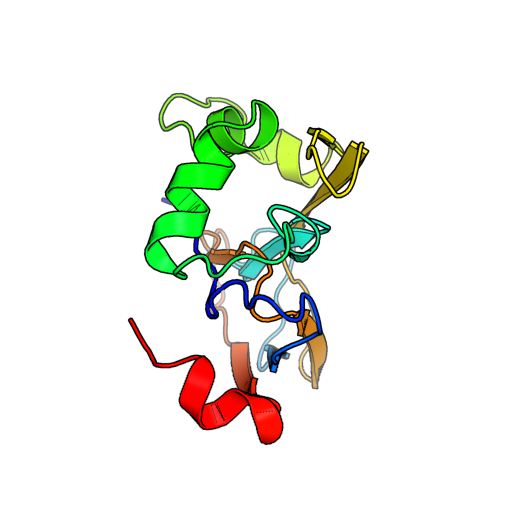6 GLY A O 1
ATOM 681 N N . SER A 1 87 ? -2.468 12.700 -6.860 1.00 97.81 87 SER A N 1
ATOM 682 C CA . SER A 1 87 ? -1.732 12.062 -7.942 1.00 97.81 87 SER A CA 1
ATOM 683 C C . SER A 1 87 ? -0.230 12.235 -7.747 1.00 97.81 87 SER A C 1
ATOM 685 O O . SER A 1 87 ? 0.237 13.059 -6.952 1.00 97.81 87 SER A O 1
ATOM 687 N N . ALA A 1 88 ? 0.551 11.428 -8.455 1.00 97.81 88 ALA A N 1
ATOM 688 C CA . ALA A 1 88 ? 1.974 11.664 -8.619 1.00 97.81 88 ALA A CA 1
ATOM 689 C C . ALA A 1 88 ? 2.371 11.451 -10.076 1.00 97.81 88 ALA A C 1
ATOM 691 O O . ALA A 1 88 ? 1.902 10.517 -10.722 1.00 97.81 88 ALA A O 1
ATOM 692 N N . GLN A 1 89 ? 3.260 12.313 -10.561 1.00 97.12 89 GLN A N 1
ATOM 693 C CA . GLN A 1 89 ? 3.881 12.169 -11.871 1.00 97.12 89 GLN A CA 1
ATOM 694 C C . GLN A 1 89 ? 5.035 11.170 -11.781 1.00 97.12 89 GLN A C 1
ATOM 696 O O . GLN A 1 89 ? 5.909 11.298 -10.919 1.00 97.12 89 GLN A O 1
ATOM 701 N N . ASP A 1 90 ? 5.035 10.200 -12.683 1.00 94.44 90 ASP A N 1
ATOM 702 C CA . ASP A 1 90 ? 6.083 9.205 -12.860 1.00 94.44 90 ASP A CA 1
ATOM 703 C C . ASP A 1 90 ? 6.553 9.230 -14.323 1.00 94.44 90 ASP A C 1
ATOM 705 O O . ASP A 1 90 ? 5.709 9.263 -15.219 1.00 94.44 90 ASP A O 1
ATOM 709 N N . PRO A 1 91 ? 7.870 9.242 -14.597 1.00 91.50 91 PRO A N 1
ATOM 710 C CA . PRO A 1 91 ? 8.375 9.302 -15.968 1.00 91.50 91 PRO A CA 1
ATOM 711 C C . PRO A 1 91 ? 7.891 8.159 -16.867 1.00 91.50 91 PRO A C 1
ATOM 713 O O . PRO A 1 91 ? 7.734 8.366 -18.067 1.00 91.50 91 PRO A O 1
ATOM 716 N N . ASP A 1 92 ? 7.651 6.976 -16.297 1.00 91.00 92 ASP A N 1
ATOM 717 C CA . ASP A 1 92 ? 7.321 5.761 -17.041 1.00 91.00 92 ASP A CA 1
ATOM 718 C C . ASP A 1 92 ? 5.816 5.457 -17.011 1.00 91.00 92 ASP A C 1
ATOM 720 O O . ASP A 1 92 ? 5.271 4.899 -17.962 1.00 91.00 92 ASP A O 1
ATOM 724 N N . ALA A 1 93 ? 5.123 5.833 -15.929 1.00 91.00 93 ALA A N 1
ATOM 725 C CA . ALA A 1 93 ? 3.687 5.585 -15.763 1.00 91.00 93 ALA A CA 1
ATOM 726 C C . ALA A 1 93 ? 2.789 6.810 -16.032 1.00 91.00 93 ALA A C 1
ATOM 728 O O . ALA A 1 93 ? 1.563 6.673 -16.010 1.00 91.00 93 ALA A O 1
ATOM 729 N N . GLY A 1 94 ? 3.370 7.988 -16.276 1.00 95.25 94 GLY A N 1
ATOM 730 C CA . GLY A 1 94 ? 2.640 9.248 -16.403 1.00 95.25 94 GLY A CA 1
ATOM 731 C C . GLY A 1 94 ? 2.020 9.691 -15.076 1.00 95.25 94 GLY A C 1
ATOM 732 O O . GLY A 1 94 ? 2.579 9.471 -13.999 1.00 95.25 94 GLY A O 1
ATOM 733 N N . GLU A 1 95 ? 0.847 10.320 -15.138 1.00 97.62 95 GLU A N 1
ATOM 734 C CA . GLU A 1 95 ? 0.099 10.661 -13.931 1.00 97.62 95 GLU A CA 1
ATOM 735 C C . GLU A 1 95 ? -0.557 9.418 -13.321 1.00 97.62 95 GLU A C 1
ATOM 737 O O . GLU A 1 95 ? -1.420 8.776 -13.925 1.00 97.62 95 GLU A O 1
ATOM 742 N N . VAL A 1 96 ? -0.181 9.094 -12.086 1.00 98.19 96 VAL A N 1
ATOM 743 C CA . VAL A 1 96 ? -0.772 7.989 -11.333 1.00 98.19 96 VAL A CA 1
ATOM 744 C C . VAL A 1 96 ? -1.718 8.550 -10.273 1.00 98.19 96 VAL A C 1
ATOM 746 O O . VAL A 1 96 ? -1.250 9.269 -9.387 1.00 98.19 96 VAL A O 1
ATOM 749 N N . PRO A 1 97 ? -3.020 8.207 -10.299 1.00 98.31 97 PRO A N 1
ATOM 750 C CA . PRO A 1 97 ? -3.947 8.579 -9.238 1.00 98.31 97 PRO A CA 1
ATOM 751 C C . PRO A 1 97 ? -3.627 7.816 -7.948 1.00 98.31 97 PRO A C 1
ATOM 753 O O . PRO A 1 97 ? -3.312 6.622 -7.973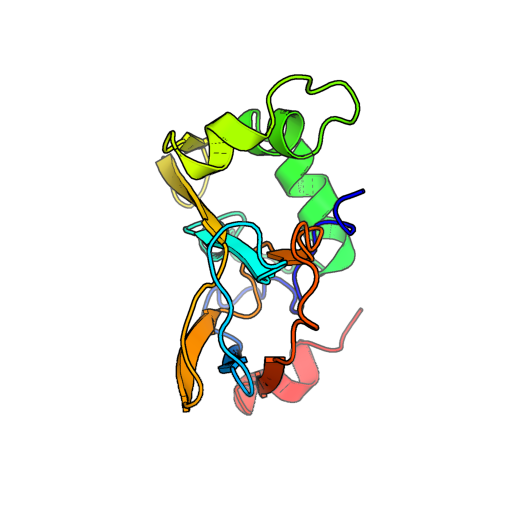 1.00 98.31 97 PRO A O 1
ATOM 756 N N . LEU A 1 98 ? -3.725 8.510 -6.817 1.00 98.38 98 LEU A N 1
ATOM 757 C CA . LEU A 1 98 ? -3.369 8.027 -5.488 1.00 98.38 98 LEU A CA 1
ATOM 758 C C 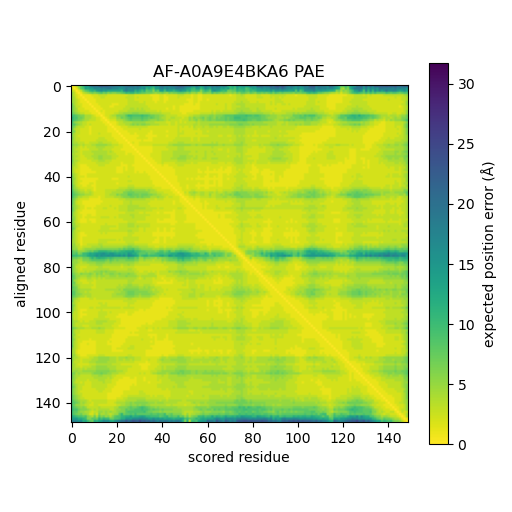. LEU A 1 98 ? -4.494 8.296 -4.491 1.00 98.38 98 LEU A C 1
ATOM 760 O O . LEU A 1 98 ? -5.161 9.326 -4.546 1.00 98.38 98 LEU A O 1
ATOM 764 N N . ARG A 1 99 ? -4.674 7.380 -3.538 1.00 97.31 99 ARG A N 1
ATOM 765 C CA . ARG A 1 99 ? -5.594 7.569 -2.410 1.00 97.31 99 ARG A CA 1
ATOM 766 C C . ARG A 1 99 ? -5.075 6.842 -1.184 1.00 97.31 99 ARG A C 1
ATOM 768 O O . ARG A 1 99 ? -4.687 5.680 -1.305 1.00 97.31 99 ARG A O 1
ATOM 775 N N . VAL A 1 100 ? -5.069 7.494 -0.022 1.00 97.56 100 VAL A N 1
ATOM 776 C CA . VAL A 1 100 ? -4.842 6.768 1.232 1.00 97.56 100 VAL A CA 1
ATOM 777 C C . VAL A 1 100 ? -6.146 6.102 1.642 1.00 97.56 100 VAL A C 1
ATOM 779 O O . VAL A 1 100 ? -7.196 6.735 1.658 1.00 97.56 100 VAL A O 1
ATOM 782 N N . VAL A 1 101 ? -6.080 4.809 1.932 1.00 97.31 101 VAL A N 1
ATOM 783 C CA . VAL A 1 101 ? -7.232 4.000 2.332 1.00 97.31 101 VAL A CA 1
ATOM 784 C C . VAL A 1 101 ? -6.864 3.247 3.599 1.00 97.31 101 VAL A C 1
ATOM 786 O O . VAL A 1 101 ? -5.833 2.575 3.639 1.00 97.31 101 VAL A O 1
ATOM 789 N N . GLU A 1 102 ? -7.702 3.352 4.625 1.00 97.25 102 GLU A N 1
ATOM 790 C CA . GLU A 1 102 ? -7.665 2.443 5.767 1.00 97.25 102 GLU A CA 1
ATOM 791 C C . GLU A 1 102 ? -8.442 1.176 5.421 1.00 97.25 102 GLU A C 1
ATOM 793 O O . GLU A 1 102 ? -9.619 1.235 5.062 1.00 97.25 102 GLU A O 1
ATOM 798 N N . LEU A 1 103 ? -7.778 0.025 5.508 1.00 97.75 103 LEU A N 1
ATOM 799 C CA . LEU A 1 103 ? -8.428 -1.261 5.296 1.00 97.75 103 LEU A CA 1
ATOM 800 C C . LEU A 1 103 ? -9.351 -1.558 6.482 1.00 97.75 103 LEU A C 1
ATOM 802 O O . LEU A 1 103 ? -8.890 -1.980 7.542 1.00 97.75 103 LEU A O 1
ATOM 806 N N . CYS A 1 104 ? -10.643 -1.335 6.265 1.00 97.75 104 CYS A N 1
ATOM 807 C CA . CYS A 1 104 ? -11.728 -1.641 7.192 1.00 97.75 104 CYS A CA 1
ATOM 808 C C . CYS A 1 104 ? -12.502 -2.867 6.694 1.00 97.75 104 CYS A C 1
ATOM 810 O O . CYS A 1 104 ? -12.561 -3.110 5.483 1.00 97.75 104 CYS A O 1
ATOM 812 N N . GLY A 1 105 ? -13.113 -3.617 7.604 1.00 97.88 105 GLY A N 1
ATOM 813 C CA . GLY A 1 105 ? -13.851 -4.829 7.259 1.00 97.88 105 GLY A CA 1
ATOM 814 C C . GLY A 1 105 ? -14.381 -5.574 8.476 1.00 97.88 105 GLY A C 1
ATOM 815 O O . GLY A 1 105 ? -14.080 -5.224 9.618 1.00 97.88 105 GLY A O 1
ATOM 816 N N . ARG A 1 106 ? -15.182 -6.602 8.209 1.00 98.31 106 ARG A N 1
ATOM 817 C CA . ARG A 1 106 ? -15.725 -7.546 9.193 1.00 98.31 106 ARG A CA 1
ATOM 818 C C . ARG A 1 106 ? -14.983 -8.880 9.125 1.00 98.31 106 ARG A C 1
ATOM 820 O O . ARG A 1 106 ? -14.323 -9.149 8.115 1.00 98.31 106 ARG A O 1
ATOM 827 N N . PRO A 1 107 ? -15.103 -9.755 10.141 1.00 98.38 107 PRO A N 1
ATOM 828 C CA . PRO A 1 107 ? -14.508 -11.082 10.088 1.00 98.38 107 PRO A CA 1
ATOM 829 C C . PRO A 1 107 ? -14.840 -11.832 8.793 1.00 98.38 107 PRO A C 1
ATOM 831 O O . PRO A 1 107 ? -16.007 -11.984 8.435 1.00 98.38 107 PRO A O 1
ATOM 834 N N . GLY A 1 108 ? -13.803 -12.302 8.098 1.00 96.50 108 GLY A N 1
ATOM 835 C CA . GLY A 1 108 ? -13.928 -12.998 6.813 1.00 96.50 108 GLY A CA 1
ATOM 836 C C . GLY A 1 108 ? -13.818 -12.117 5.562 1.00 96.50 108 GLY A C 1
ATOM 837 O O . GLY A 1 108 ? -13.603 -12.667 4.482 1.00 96.50 108 GLY A O 1
ATOM 838 N N . ASP A 1 109 ? -13.879 -10.785 5.675 1.00 98.50 109 ASP A N 1
ATOM 839 C CA . ASP A 1 109 ? -13.576 -9.897 4.546 1.00 98.50 109 ASP A CA 1
ATOM 840 C C . ASP A 1 109 ? -12.102 -10.034 4.131 1.00 98.50 109 ASP A C 1
ATOM 842 O O . ASP A 1 109 ? -11.216 -10.289 4.957 1.00 98.50 109 ASP A O 1
ATOM 846 N N . VAL A 1 110 ? -11.819 -9.862 2.836 1.00 98.19 110 VAL A N 1
ATOM 847 C CA . VAL A 1 110 ? -10.475 -10.053 2.275 1.00 98.19 110 VAL A CA 1
ATOM 848 C C . VAL A 1 110 ? -10.094 -8.905 1.348 1.00 98.19 110 VAL A C 1
ATOM 850 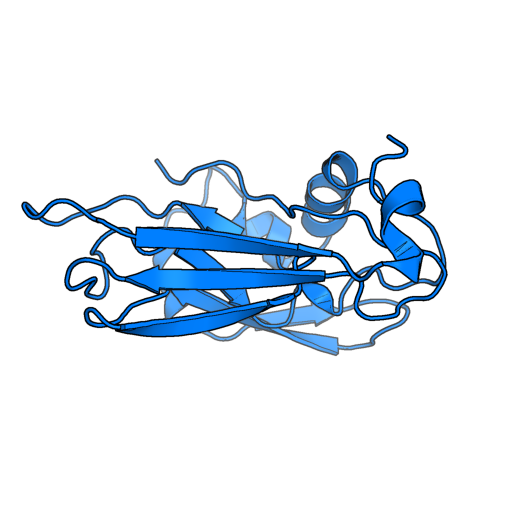O O . VAL A 1 110 ? -10.803 -8.596 0.393 1.00 98.19 110 VAL A O 1
ATOM 853 N N . TYR A 1 111 ? -8.908 -8.343 1.577 1.00 98.38 111 TYR A N 1
ATOM 854 C CA . TYR A 1 111 ? -8.208 -7.490 0.622 1.00 98.38 111 TYR A CA 1
ATOM 855 C C . TYR A 1 111 ? -7.027 -8.243 0.014 1.00 98.38 111 TYR A C 1
ATOM 857 O O . TYR A 1 111 ? -6.219 -8.838 0.730 1.00 98.38 111 TYR A O 1
ATOM 865 N N . LEU A 1 112 ? -6.900 -8.156 -1.309 1.00 97.88 112 LEU A N 1
ATOM 866 C CA . LEU A 1 112 ? -5.741 -8.620 -2.065 1.00 97.88 112 LEU A CA 1
ATOM 867 C C . LEU A 1 112 ? -4.985 -7.398 -2.581 1.00 97.88 112 LEU A C 1
ATOM 869 O O . LEU A 1 112 ? -5.536 -6.593 -3.331 1.00 97.88 112 LEU A O 1
ATOM 873 N N . THR A 1 113 ? -3.728 -7.246 -2.179 1.00 97.75 113 THR A N 1
ATOM 874 C CA . THR A 1 113 ? -2.905 -6.093 -2.557 1.00 97.75 113 THR A CA 1
ATOM 875 C C . THR A 1 113 ? -1.602 -6.544 -3.194 1.00 97.75 113 THR A C 1
ATOM 877 O O . THR A 1 113 ? -0.974 -7.480 -2.708 1.00 97.75 113 THR A O 1
ATOM 880 N N . ASP A 1 114 ? -1.148 -5.844 -4.233 1.00 97.19 114 ASP A N 1
ATOM 881 C CA . ASP A 1 114 ? 0.222 -5.997 -4.734 1.00 97.19 114 ASP A CA 1
ATOM 882 C C . ASP A 1 114 ? 1.216 -5.731 -3.588 1.00 97.19 114 ASP A C 1
ATOM 884 O O . ASP A 1 114 ? 1.139 -4.696 -2.926 1.00 97.19 114 ASP A O 1
ATOM 888 N N . MET A 1 115 ? 2.170 -6.635 -3.352 1.00 96.81 115 MET A N 1
ATOM 889 C CA . MET A 1 115 ? 3.161 -6.507 -2.266 1.00 96.81 115 MET A CA 1
ATOM 890 C C . MET A 1 115 ? 4.115 -5.306 -2.428 1.00 96.81 115 MET A C 1
ATOM 892 O O . MET A 1 115 ? 4.914 -4.982 -1.546 1.00 96.81 115 MET A O 1
ATOM 896 N N . ARG A 1 116 ? 4.042 -4.628 -3.575 1.00 96.38 116 ARG A N 1
ATOM 897 C CA . ARG A 1 116 ? 4.763 -3.398 -3.916 1.00 96.38 116 ARG A CA 1
ATOM 898 C C . ARG A 1 116 ? 3.981 -2.127 -3.566 1.00 96.38 116 ARG A C 1
ATOM 900 O O . ARG A 1 116 ? 4.492 -1.026 -3.817 1.00 96.38 116 ARG A O 1
ATOM 907 N N . LEU A 1 117 ? 2.766 -2.267 -3.031 1.00 97.44 117 LEU A N 1
ATOM 908 C CA . LEU A 1 117 ? 1.907 -1.184 -2.562 1.00 97.44 117 LEU A CA 1
ATOM 909 C C . LEU A 1 117 ? 2.479 -0.570 -1.281 1.00 97.44 117 LEU A C 1
ATOM 911 O O . LEU A 1 117 ? 2.805 -1.270 -0.321 1.00 97.44 117 LEU A O 1
ATOM 915 N N . LEU A 1 118 ? 2.601 0.756 -1.271 1.00 98.19 118 LEU A N 1
ATOM 916 C CA . LEU A 1 118 ? 3.057 1.490 -0.101 1.00 98.19 118 LEU A CA 1
ATOM 917 C C . LEU A 1 118 ? 2.003 1.394 1.002 1.00 98.19 118 LEU A C 1
ATOM 919 O O . LEU A 1 118 ? 0.849 1.768 0.785 1.00 98.19 118 LEU A O 1
ATOM 923 N N . HIS A 1 119 ? 2.410 0.942 2.181 1.00 97.94 119 HIS A N 1
ATOM 924 C CA . HIS A 1 119 ? 1.504 0.770 3.305 1.00 97.94 119 HIS A CA 1
ATOM 925 C C . HIS A 1 119 ? 2.182 1.023 4.656 1.00 97.94 119 HIS A C 1
ATOM 927 O O . HIS A 1 119 ? 3.405 1.163 4.759 1.00 97.94 119 HIS A O 1
ATOM 933 N N . THR A 1 120 ? 1.361 1.153 5.693 1.00 96.12 120 THR A N 1
ATOM 934 C CA . THR A 1 120 ? 1.778 1.313 7.085 1.00 96.12 120 THR A CA 1
ATOM 935 C C . THR A 1 120 ? 0.652 0.913 8.041 1.00 96.12 120 THR A C 1
ATOM 937 O O . THR A 1 120 ? -0.490 0.719 7.637 1.00 96.12 120 THR A O 1
ATOM 940 N N . LEU A 1 121 ? 0.966 0.798 9.327 1.00 91.31 121 LEU A N 1
ATOM 941 C CA . LEU A 1 121 ? -0.021 0.585 10.382 1.00 91.31 121 LEU A CA 1
ATOM 942 C C . LEU A 1 121 ? -0.634 1.923 10.809 1.00 91.31 121 LEU A C 1
ATOM 944 O O . LEU A 1 121 ? 0.118 2.848 11.149 1.00 91.31 121 LEU A O 1
ATOM 948 N N . ALA A 1 122 ? -1.969 2.020 10.827 1.00 91.50 122 ALA A N 1
ATOM 949 C CA . ALA A 1 122 ? -2.648 3.148 11.458 1.00 91.50 122 ALA A CA 1
ATOM 950 C C . ALA A 1 122 ? -2.643 3.000 12.991 1.00 91.50 122 ALA A C 1
ATOM 952 O O . ALA A 1 122 ? -2.631 1.880 13.509 1.00 91.50 122 ALA A O 1
ATOM 953 N N . PRO A 1 123 ? -2.663 4.115 13.738 1.00 90.62 123 PRO A N 1
ATOM 954 C CA . PRO A 1 123 ? -3.039 4.097 15.145 1.00 90.62 123 PRO A CA 1
ATOM 955 C C . PRO A 1 123 ? -4.459 3.543 15.306 1.00 90.62 123 PRO A C 1
ATOM 957 O O . PRO A 1 123 ? -5.334 3.886 14.518 1.00 90.62 123 PRO A O 1
ATOM 960 N N . ASN A 1 124 ? -4.682 2.730 16.337 1.00 94.62 124 ASN A N 1
ATOM 961 C CA . ASN A 1 124 ? -6.026 2.340 16.747 1.00 94.62 124 ASN A CA 1
ATOM 962 C C . ASN A 1 124 ? -6.547 3.376 17.749 1.00 94.62 124 ASN A C 1
ATOM 964 O O . ASN A 1 124 ? -5.950 3.538 18.813 1.00 94.62 124 ASN A O 1
ATOM 968 N N . ALA A 1 125 ? -7.602 4.101 17.380 1.00 93.88 125 ALA A N 1
ATOM 969 C CA . ALA A 1 125 ? -8.240 5.116 18.219 1.00 93.88 125 ALA A CA 1
ATOM 970 C C . ALA A 1 125 ? -9.469 4.580 18.976 1.00 93.88 125 ALA A C 1
ATOM 972 O O . ALA A 1 125 ? -10.198 5.359 19.586 1.00 93.88 125 ALA A O 1
ATOM 973 N N . THR A 1 126 ? -9.714 3.271 18.910 1.00 95.00 126 THR A N 1
ATOM 974 C CA . THR A 1 126 ? -10.830 2.599 19.582 1.00 95.00 126 THR A CA 1
ATOM 975 C C . THR A 1 126 ? -10.358 1.857 20.831 1.00 95.00 126 THR A C 1
ATOM 977 O O . THR A 1 126 ? -9.164 1.594 20.992 1.00 95.00 126 THR A O 1
ATOM 980 N N . ASP A 1 127 ? -11.311 1.477 21.681 1.00 95.94 127 ASP A N 1
ATOM 981 C CA . ASP A 1 127 ? -11.063 0.653 22.871 1.00 95.94 127 ASP A CA 1
ATOM 982 C C . ASP A 1 127 ? -11.037 -0.858 22.556 1.00 95.94 127 ASP A C 1
ATOM 984 O O . ASP A 1 127 ? -10.724 -1.674 23.423 1.00 95.94 127 ASP A O 1
ATOM 988 N N . GLU A 1 128 ? -11.328 -1.239 21.308 1.00 94.25 128 GLU A N 1
ATOM 989 C CA . GLU A 1 128 ? -11.352 -2.629 20.854 1.00 94.25 128 GLU A CA 1
ATOM 990 C C . GLU A 1 128 ? -10.002 -3.041 20.249 1.00 94.25 128 GLU A C 1
ATOM 992 O O . GLU A 1 128 ? -9.378 -2.271 19.508 1.00 94.25 128 GLU A O 1
ATOM 997 N N . PRO A 1 129 ? -9.511 -4.267 20.501 1.00 94.81 129 PRO A N 1
ATOM 998 C CA . PRO A 1 129 ? -8.292 -4.744 19.870 1.00 94.81 129 PRO A CA 1
ATOM 999 C C . PRO A 1 129 ? -8.499 -4.953 18.366 1.00 94.81 129 PRO A C 1
ATOM 1001 O O . PRO A 1 129 ? -9.440 -5.605 17.915 1.00 94.81 129 PRO A O 1
ATOM 1004 N N . ARG A 1 130 ? -7.541 -4.476 17.570 1.00 95.12 130 ARG A N 1
ATOM 1005 C CA . ARG A 1 130 ? -7.497 -4.731 16.129 1.00 95.12 130 ARG A CA 1
ATOM 1006 C C . ARG A 1 130 ? -6.847 -6.086 15.854 1.00 95.12 130 ARG A C 1
ATOM 1008 O O . ARG A 1 130 ? -5.625 -6.214 15.956 1.00 95.12 130 ARG A O 1
ATOM 1015 N N . ILE A 1 131 ? -7.645 -7.079 15.457 1.00 96.88 131 ILE A N 1
ATOM 1016 C CA . ILE A 1 131 ? -7.164 -8.430 15.144 1.00 96.88 131 ILE A CA 1
ATOM 1017 C C . ILE A 1 131 ? -7.304 -8.693 13.641 1.00 96.88 131 ILE A C 1
ATOM 1019 O O . ILE A 1 131 ? -8.390 -8.916 13.110 1.00 96.88 131 ILE A O 1
ATOM 1023 N N . MET A 1 132 ? -6.170 -8.682 12.942 1.00 97.00 132 MET A N 1
ATOM 1024 C CA . MET A 1 132 ? -6.088 -8.962 11.508 1.00 97.00 132 MET A CA 1
ATOM 1025 C C . MET A 1 132 ? -5.062 -10.055 11.236 1.00 97.00 132 MET A C 1
ATOM 1027 O O . MET A 1 132 ? -4.033 -10.135 11.908 1.00 97.00 132 MET A O 1
ATOM 1031 N N . LEU A 1 133 ? -5.323 -10.859 10.210 1.00 97.19 133 LEU A N 1
ATOM 1032 C CA . LEU A 1 133 ? -4.385 -11.844 9.691 1.00 97.19 133 LEU A CA 1
ATOM 1033 C C . LEU A 1 133 ? -3.842 -11.362 8.349 1.00 97.19 133 LEU A C 1
ATOM 1035 O O . LEU A 1 133 ? -4.571 -10.810 7.523 1.00 97.19 133 LEU A O 1
ATOM 1039 N N . THR A 1 134 ? -2.548 -11.590 8.129 1.00 96.81 134 THR A N 1
ATOM 1040 C CA . THR A 1 134 ? -1.927 -11.334 6.830 1.00 96.81 134 THR A CA 1
ATOM 1041 C C . THR A 1 134 ? -1.201 -12.564 6.331 1.00 96.81 134 THR A C 1
ATOM 1043 O O . THR A 1 134 ? -0.565 -13.269 7.115 1.00 96.81 134 THR A O 1
ATOM 1046 N N . HIS A 1 135 ? -1.275 -12.797 5.028 1.00 97.31 135 HIS A N 1
ATOM 1047 C CA . HIS A 1 135 ? -0.510 -13.838 4.357 1.00 97.31 135 HIS A CA 1
ATOM 1048 C C . HIS A 1 135 ? 0.087 -13.285 3.069 1.00 97.31 135 HIS A C 1
ATOM 1050 O O . HIS A 1 135 ? -0.457 -12.353 2.482 1.00 97.31 135 HIS A O 1
ATOM 1056 N N . ARG A 1 136 ? 1.225 -13.820 2.639 1.00 96.31 136 ARG A N 1
ATOM 1057 C CA . ARG A 1 136 ? 1.959 -13.321 1.475 1.00 96.31 136 ARG A CA 1
ATOM 1058 C C . ARG A 1 136 ? 2.206 -14.468 0.516 1.00 96.31 136 ARG A C 1
ATOM 1060 O O . ARG A 1 136 ? 2.759 -15.486 0.915 1.00 96.31 136 ARG A O 1
ATOM 1067 N N . PHE A 1 137 ? 1.828 -14.266 -0.736 1.00 96.38 137 PHE A N 1
ATOM 1068 C CA . PHE A 1 137 ? 2.080 -15.187 -1.832 1.00 96.38 137 PHE A CA 1
ATOM 1069 C C . PHE A 1 137 ? 3.038 -14.517 -2.809 1.00 96.38 137 PHE A C 1
ATOM 1071 O O . PHE A 1 137 ? 2.702 -13.495 -3.404 1.00 96.38 137 PHE A O 1
ATOM 1078 N N . VAL A 1 138 ? 4.228 -15.087 -2.970 1.00 96.00 138 VAL A N 1
ATOM 1079 C CA . VAL A 1 138 ? 5.185 -14.674 -4.001 1.00 96.00 138 VAL A CA 1
ATOM 1080 C C . VAL A 1 138 ? 5.012 -15.607 -5.193 1.00 96.00 138 VAL A C 1
ATOM 1082 O O . VAL A 1 138 ? 4.845 -16.811 -5.011 1.00 96.00 138 VAL A O 1
ATOM 1085 N N . ILE A 1 139 ? 5.023 -15.054 -6.404 1.00 94.81 139 ILE A N 1
ATOM 1086 C CA . ILE A 1 139 ? 4.981 -15.862 -7.625 1.00 94.81 139 ILE A CA 1
ATOM 1087 C C . ILE A 1 139 ? 6.289 -16.650 -7.720 1.00 94.81 139 ILE A C 1
ATOM 1089 O O . ILE A 1 139 ? 7.368 -16.069 -7.604 1.00 94.81 139 ILE A O 1
ATOM 1093 N N . GLU A 1 140 ? 6.177 -17.961 -7.935 1.00 93.88 140 GLU A N 1
ATOM 1094 C CA . GLU A 1 140 ? 7.293 -18.915 -7.898 1.00 93.88 140 GLU A CA 1
ATOM 1095 C C . GLU A 1 140 ? 8.467 -18.494 -8.792 1.00 93.88 140 GLU A C 1
ATOM 1097 O O . GLU A 1 140 ? 9.607 -18.489 -8.339 1.00 93.88 140 GLU A O 1
ATOM 1102 N N . GLU A 1 141 ? 8.180 -18.014 -10.006 1.00 93.56 141 GLU A N 1
ATOM 1103 C CA . GLU A 1 141 ? 9.177 -17.497 -10.959 1.00 93.56 141 GLU A CA 1
ATOM 1104 C C . GLU A 1 141 ? 10.099 -16.419 -10.356 1.00 93.56 141 GLU A C 1
ATOM 1106 O O . GLU A 1 141 ? 11.265 -16.299 -10.728 1.00 93.56 141 GLU A O 1
ATOM 1111 N N . PHE A 1 142 ? 9.598 -15.632 -9.400 1.00 91.94 142 PHE A N 1
ATOM 1112 C CA . PHE A 1 142 ? 10.338 -14.531 -8.789 1.00 91.94 142 PHE A CA 1
ATOM 1113 C C . PHE A 1 142 ? 10.852 -14.835 -7.381 1.00 91.94 142 PHE A C 1
ATOM 1115 O O . PHE A 1 142 ? 11.491 -13.957 -6.793 1.00 91.94 142 PHE A O 1
ATOM 1122 N N . ALA A 1 143 ? 10.609 -16.037 -6.845 1.00 88.69 143 ALA A N 1
ATOM 1123 C CA . ALA A 1 143 ? 10.913 -16.389 -5.459 1.00 88.69 143 ALA A CA 1
ATOM 1124 C C . ALA A 1 143 ? 12.376 -16.099 -5.093 1.00 88.69 143 ALA A C 1
ATOM 1126 O O . ALA A 1 143 ? 12.628 -15.417 -4.105 1.00 88.69 143 ALA A O 1
ATOM 1127 N N . ASP A 1 144 ? 13.332 -16.495 -5.933 1.00 88.12 144 ASP A N 1
ATOM 1128 C CA . ASP A 1 144 ? 14.758 -16.256 -5.671 1.00 88.12 144 ASP A CA 1
ATOM 1129 C C . ASP A 1 144 ? 15.169 -14.801 -5.906 1.00 88.12 144 ASP A C 1
ATOM 1131 O O . ASP A 1 144 ? 16.073 -14.272 -5.263 1.00 88.12 144 ASP A O 1
ATOM 1135 N N . SER A 1 145 ? 14.484 -14.112 -6.818 1.00 86.44 145 SER A N 1
ATOM 1136 C CA . SER A 1 145 ? 14.823 -12.742 -7.192 1.00 86.44 145 SER A CA 1
ATOM 1137 C C . SER A 1 145 ? 14.455 -11.739 -6.100 1.00 86.44 145 SER A C 1
ATOM 1139 O O . SER A 1 145 ? 15.156 -10.741 -5.909 1.00 86.44 145 SER A O 1
ATOM 1141 N N . VAL A 1 146 ? 13.347 -11.936 -5.392 1.00 86.50 146 VAL A N 1
ATOM 1142 C CA . VAL A 1 146 ? 12.827 -10.905 -4.481 1.00 86.50 146 VAL A CA 1
ATOM 1143 C C . VAL A 1 146 ? 13.639 -10.729 -3.202 1.00 86.50 146 VAL A C 1
ATOM 1145 O O . VAL A 1 146 ? 13.626 -9.635 -2.642 1.00 86.50 146 VAL A O 1
ATOM 1148 N N . TRP A 1 147 ? 14.388 -11.751 -2.789 1.00 80.19 147 TRP A N 1
ATOM 1149 C CA . TRP A 1 147 ? 15.179 -11.739 -1.552 1.00 80.19 147 TRP A CA 1
ATOM 1150 C C . TRP A 1 147 ? 16.623 -11.258 -1.746 1.00 80.19 147 TRP A C 1
ATOM 1152 O O . TRP A 1 147 ? 17.381 -11.164 -0.783 1.00 80.19 147 TRP A O 1
ATOM 1162 N N . ILE A 1 148 ? 17.008 -10.923 -2.981 1.00 74.00 148 ILE A N 1
ATOM 1163 C CA . ILE A 1 148 ? 18.325 -10.358 -3.287 1.00 74.00 148 ILE A CA 1
ATOM 1164 C C . ILE A 1 148 ? 18.322 -8.869 -2.915 1.00 74.00 148 ILE A C 1
ATOM 1166 O O . ILE A 1 148 ? 17.750 -8.032 -3.627 1.00 74.00 148 ILE A O 1
ATOM 1170 N N . GLU A 1 149 ? 18.948 -8.575 -1.773 1.00 59.28 149 GLU A N 1
ATOM 1171 C CA . GLU A 1 149 ? 19.061 -7.257 -1.134 1.00 59.28 149 GLU A CA 1
ATOM 1172 C C . GLU A 1 149 ? 20.256 -6.438 -1.651 1.00 59.28 149 GLU A C 1
ATOM 1174 O O . GLU A 1 149 ? 21.333 -6.433 -1.011 1.00 59.28 149 GLU A O 1
#

pLDDT: mean 93.53, std 7.11, range [48.38, 98.5]